Protein AF-A0A3D1G5C1-F1 (afdb_monomer)

Secondary structure (DSSP, 8-state):
-EEEEEE-SS-EEEEEE--TTIIIIIHHHHHHHHHHTTS-TTTT---

Radius of gyration: 15.21 Å; Cα contacts (8 Å, |Δi|>4): 46; chains: 1; bounding box: 28×18×40 Å

pLDDT: mean 89.17, std 10.11, range [63.25, 97.88]

Foldseek 3Di:
DDWDWDDDPPDIDIDDDDDCPCCVPDVVVQLVVCVVVVHDSCVPHDD

Solvent-accessible surface area (backbone atoms only — not comparable to full-atom values): 2984 Å² total; per-residue (Å²): 126,50,77,49,80,49,73,61,100,88,49,77,49,80,46,77,53,72,55,60,67,44,68,63,42,57,46,45,54,48,30,53,48,24,51,77,70,74,45,62,51,61,68,95,55,79,137

Structure (mmCIF, N/CA/C/O backbone):
data_AF-A0A3D1G5C1-F1
#
_entry.id   AF-A0A3D1G5C1-F1
#
loop_
_atom_site.group_PDB
_atom_site.id
_atom_site.type_symbol
_atom_site.label_atom_id
_atom_site.label_alt_id
_atom_site.label_comp_id
_atom_site.label_asym_id
_atom_site.label_entity_id
_atom_site.label_seq_id
_atom_site.pdbx_PDB_ins_code
_atom_site.Cartn_x
_atom_site.Cartn_y
_atom_site.Cartn_z
_atom_site.occupancy
_atom_site.B_iso_or_equiv
_atom_site.auth_seq_id
_atom_site.auth_comp_id
_atom_site.auth_asym_id
_atom_site.auth_atom_id
_atom_site.pdbx_PDB_model_num
ATOM 1 N N . LEU A 1 1 ? 3.941 6.945 -2.336 1.00 81.00 1 LEU A N 1
ATOM 2 C CA . LEU A 1 1 ? 4.182 5.755 -3.182 1.00 81.00 1 LEU A CA 1
ATOM 3 C C . LEU A 1 1 ? 4.786 6.268 -4.467 1.00 81.00 1 LEU A C 1
ATOM 5 O O . LEU A 1 1 ? 4.115 7.039 -5.140 1.00 81.00 1 LEU A O 1
ATOM 9 N N . ASP A 1 2 ? 6.010 5.856 -4.779 1.00 89.56 2 ASP A N 1
ATOM 10 C CA . ASP A 1 2 ? 6.662 6.273 -6.020 1.00 89.56 2 ASP A CA 1
A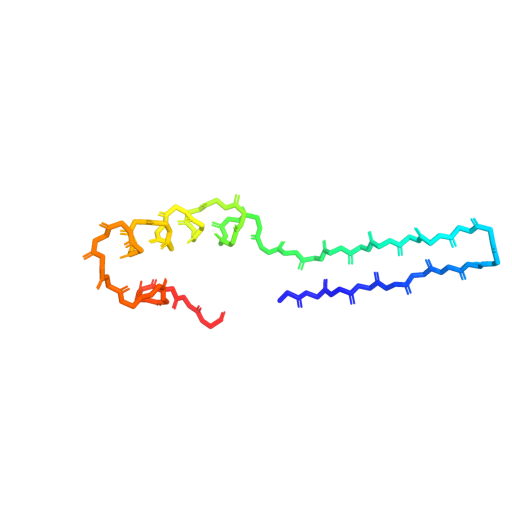TOM 11 C C . ASP A 1 2 ? 6.721 5.075 -6.963 1.00 89.56 2 ASP A C 1
ATOM 13 O O . ASP A 1 2 ? 7.250 4.022 -6.595 1.00 89.56 2 ASP A O 1
ATOM 17 N N . ILE A 1 3 ? 6.144 5.224 -8.155 1.00 93.62 3 ILE A N 1
ATOM 18 C CA . ILE A 1 3 ? 6.155 4.202 -9.204 1.00 93.62 3 ILE A CA 1
ATOM 19 C C . ILE A 1 3 ? 7.023 4.710 -10.348 1.00 93.62 3 ILE A C 1
ATOM 21 O O . ILE A 1 3 ? 6.824 5.817 -10.845 1.00 93.62 3 ILE A O 1
ATOM 25 N N . HIS A 1 4 ? 7.965 3.878 -10.777 1.00 96.00 4 HIS A N 1
ATOM 26 C CA . HIS A 1 4 ? 8.834 4.144 -11.911 1.00 96.00 4 HIS A CA 1
ATOM 27 C C . HIS A 1 4 ? 8.673 3.044 -12.958 1.00 96.00 4 HIS A C 1
ATOM 29 O O . HIS A 1 4 ? 8.614 1.859 -12.623 1.00 96.00 4 HIS A O 1
ATOM 35 N N . LEU A 1 5 ? 8.614 3.455 -14.223 1.00 95.50 5 LEU A N 1
ATOM 36 C CA . LEU A 1 5 ? 8.447 2.574 -15.374 1.00 95.50 5 LEU A CA 1
ATOM 37 C C . LEU A 1 5 ? 9.656 2.724 -16.294 1.00 95.50 5 LEU A C 1
ATOM 39 O O . LEU A 1 5 ? 10.035 3.843 -16.640 1.00 95.50 5 LEU A O 1
ATOM 43 N N . PHE A 1 6 ? 10.239 1.599 -16.690 1.00 96.38 6 PHE A N 1
ATOM 44 C CA . PHE A 1 6 ? 11.330 1.531 -17.658 1.00 96.38 6 PHE A CA 1
ATOM 45 C C . PHE A 1 6 ? 11.012 0.409 -18.637 1.00 96.38 6 PHE A C 1
ATOM 47 O O . PHE A 1 6 ? 10.611 -0.662 -18.200 1.00 96.38 6 PHE A O 1
ATOM 54 N N . GLY A 1 7 ? 11.189 0.613 -19.938 1.00 96.12 7 GLY A N 1
ATOM 55 C CA . GLY A 1 7 ? 10.855 -0.430 -20.903 1.00 96.12 7 GLY A CA 1
ATOM 56 C C . GLY A 1 7 ? 11.399 -0.179 -22.298 1.00 96.12 7 GLY A C 1
A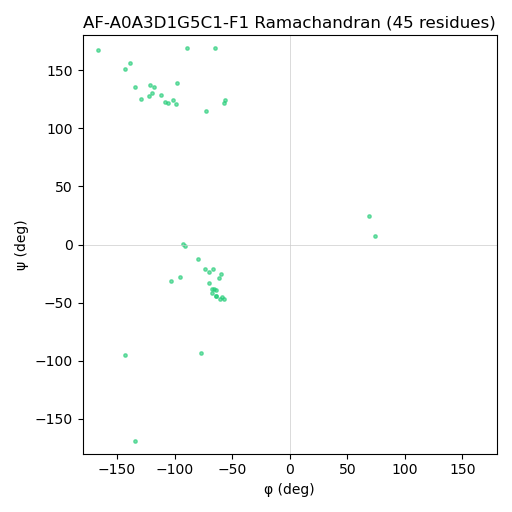TOM 57 O O . GLY A 1 7 ? 11.866 0.918 -22.612 1.00 96.12 7 GLY A O 1
ATOM 58 N N . ASN A 1 8 ? 11.329 -1.230 -23.105 1.00 96.00 8 ASN A N 1
ATOM 59 C CA . ASN A 1 8 ? 11.609 -1.250 -24.536 1.00 96.00 8 ASN A CA 1
ATOM 60 C C . ASN A 1 8 ? 10.490 -2.034 -25.255 1.00 96.00 8 ASN A C 1
ATOM 62 O O . ASN A 1 8 ? 9.453 -2.313 -24.654 1.00 96.00 8 ASN A O 1
ATOM 66 N N . ASP A 1 9 ? 10.681 -2.355 -26.534 1.00 96.44 9 ASP A N 1
ATOM 67 C CA . ASP A 1 9 ? 9.652 -3.014 -27.352 1.00 96.44 9 ASP A CA 1
ATOM 68 C C . ASP A 1 9 ? 9.328 -4.453 -26.901 1.00 96.44 9 ASP A C 1
ATOM 70 O O . ASP A 1 9 ? 8.238 -4.949 -27.185 1.00 96.44 9 ASP A O 1
ATOM 74 N N . ASP A 1 10 ? 10.236 -5.102 -26.168 1.00 97.00 10 ASP A N 1
ATOM 75 C CA . ASP A 1 10 ? 10.116 -6.502 -25.754 1.00 97.00 10 ASP A CA 1
ATOM 76 C C . ASP A 1 10 ? 9.702 -6.652 -24.279 1.00 97.00 10 ASP A C 1
ATOM 78 O O . ASP A 1 10 ? 9.019 -7.610 -23.911 1.00 97.00 10 ASP A O 1
ATOM 82 N N . GLU A 1 11 ? 10.106 -5.711 -23.416 1.00 95.75 11 GLU A N 1
ATOM 83 C CA . GLU A 1 11 ? 9.978 -5.842 -21.964 1.00 95.75 11 GLU A CA 1
ATOM 84 C C . GLU A 1 11 ? 9.625 -4.530 -21.255 1.00 95.75 11 GLU A C 1
ATOM 86 O O . GLU A 1 11 ? 10.030 -3.432 -21.646 1.00 95.75 11 GLU A O 1
ATOM 91 N N . MET A 1 12 ? 8.937 -4.665 -20.117 1.00 97.00 12 MET A N 1
ATOM 92 C CA . MET A 1 12 ? 8.624 -3.562 -19.213 1.00 97.00 12 MET A CA 1
ATOM 93 C C . MET A 1 12 ? 9.017 -3.916 -17.776 1.00 97.00 12 MET A C 1
ATOM 95 O O . MET A 1 12 ? 8.547 -4.901 -17.206 1.00 97.00 12 MET A O 1
ATOM 99 N N . LEU A 1 13 ? 9.832 -3.063 -17.165 1.00 96.00 13 LEU A N 1
ATOM 100 C CA . LEU A 1 13 ? 10.189 -3.087 -15.755 1.00 96.00 13 LEU A CA 1
ATOM 101 C C . LEU A 1 13 ? 9.335 -2.078 -14.981 1.00 96.00 13 LEU A C 1
ATOM 103 O O . LEU A 1 13 ? 9.397 -0.867 -15.207 1.00 96.00 13 LEU A O 1
ATOM 107 N N . VAL A 1 14 ? 8.589 -2.590 -14.004 1.00 96.69 14 VAL A N 1
ATOM 108 C CA . VAL A 1 14 ? 7.823 -1.787 -13.046 1.00 96.69 14 VAL A CA 1
ATOM 109 C C . VAL A 1 14 ? 8.532 -1.820 -11.698 1.00 96.69 14 VAL A C 1
ATOM 111 O O . VAL A 1 14 ? 8.730 -2.889 -11.124 1.00 96.69 14 VAL A O 1
ATOM 114 N N . MET A 1 15 ? 8.896 -0.651 -11.172 1.00 95.50 15 MET A N 1
ATOM 115 C CA . MET A 1 15 ? 9.484 -0.509 -9.840 1.00 95.50 15 MET A CA 1
ATOM 116 C C . MET A 1 15 ? 8.593 0.342 -8.942 1.00 95.50 15 MET A C 1
ATOM 118 O O . MET A 1 15 ? 8.133 1.409 -9.344 1.00 95.50 15 MET A O 1
ATOM 122 N N . ALA A 1 16 ? 8.393 -0.108 -7.704 1.00 91.75 16 ALA A N 1
ATOM 123 C CA . ALA A 1 16 ? 7.660 0.625 -6.679 1.00 91.75 16 ALA A CA 1
ATOM 124 C C . ALA A 1 16 ? 8.549 0.850 -5.451 1.00 91.75 16 ALA A C 1
ATOM 126 O O . ALA A 1 16 ? 9.105 -0.099 -4.896 1.00 91.75 16 ALA A O 1
ATOM 127 N N . ARG A 1 17 ? 8.655 2.105 -5.004 1.00 89.44 17 ARG A N 1
ATOM 128 C CA . ARG A 1 17 ? 9.294 2.471 -3.736 1.00 89.44 17 ARG A CA 1
ATOM 129 C C . ARG A 1 17 ? 8.224 2.742 -2.683 1.00 89.44 17 ARG A C 1
ATOM 131 O O . ARG A 1 17 ? 7.352 3.596 -2.873 1.00 89.44 17 ARG A O 1
ATOM 138 N N . LEU A 1 18 ? 8.320 2.036 -1.559 1.00 86.31 18 LEU A N 1
ATOM 139 C CA . LEU A 1 18 ? 7.449 2.219 -0.401 1.00 86.31 18 LEU A CA 1
ATOM 140 C C . LEU A 1 18 ? 8.230 2.158 0.918 1.00 86.31 18 LEU A C 1
ATOM 142 O O . LEU A 1 18 ? 9.296 1.549 0.988 1.00 86.31 18 LEU A O 1
ATOM 146 N N . ASP A 1 19 ? 7.664 2.773 1.957 1.00 82.00 19 ASP A N 1
ATOM 147 C CA . ASP A 1 19 ? 8.095 2.590 3.343 1.00 82.00 19 ASP A CA 1
ATOM 148 C C . ASP A 1 19 ? 7.659 1.195 3.820 1.00 82.00 19 ASP A C 1
ATOM 150 O O . ASP A 1 19 ? 6.462 0.887 3.900 1.00 82.00 19 ASP A O 1
ATOM 154 N N . ASN A 1 20 ? 8.640 0.342 4.112 1.00 73.44 20 ASN A N 1
ATOM 155 C CA . ASN A 1 20 ? 8.424 -1.043 4.510 1.00 73.44 20 ASN A CA 1
ATOM 156 C C . ASN A 1 20 ? 7.886 -1.191 5.942 1.00 73.44 20 ASN A C 1
ATOM 158 O O . ASN A 1 20 ? 7.301 -2.225 6.249 1.00 73.44 20 ASN A O 1
ATOM 162 N N . LEU A 1 21 ? 8.056 -0.188 6.806 1.00 65.00 21 LEU A N 1
ATOM 163 C CA . LEU A 1 21 ? 7.522 -0.193 8.170 1.00 65.00 21 LEU A CA 1
ATOM 164 C C . LEU A 1 21 ? 6.169 0.524 8.262 1.00 65.00 21 LEU A C 1
ATOM 166 O O . LEU A 1 21 ? 5.349 0.144 9.093 1.00 65.00 21 LEU A O 1
ATOM 170 N N . GLY A 1 22 ? 5.907 1.491 7.381 1.00 69.69 22 GLY A N 1
ATOM 171 C CA . GLY A 1 22 ? 4.603 2.129 7.202 1.00 69.69 22 GLY A CA 1
ATOM 172 C C . GLY A 1 22 ? 3.628 1.249 6.413 1.00 69.69 22 GLY A C 1
ATOM 173 O O . GLY A 1 22 ? 2.940 0.397 6.970 1.00 69.69 22 GLY A O 1
ATOM 174 N N . LYS A 1 23 ? 3.555 1.433 5.088 1.00 67.12 23 LYS A N 1
ATOM 175 C CA . LYS A 1 23 ? 2.633 0.679 4.212 1.00 67.12 23 LYS A CA 1
ATOM 176 C C . LYS A 1 23 ? 3.010 -0.800 4.055 1.00 67.12 23 LYS A C 1
ATOM 178 O O . LYS A 1 23 ? 2.128 -1.598 3.762 1.00 67.12 23 LYS A O 1
ATOM 183 N N . GLY A 1 24 ? 4.278 -1.170 4.253 1.00 64.25 24 GLY A N 1
ATOM 184 C CA . GLY A 1 24 ? 4.740 -2.560 4.139 1.00 64.25 24 GLY A CA 1
ATOM 185 C C . GLY A 1 24 ? 4.452 -3.454 5.353 1.00 64.25 24 GLY A C 1
ATOM 186 O O . GLY A 1 24 ? 4.587 -4.670 5.237 1.00 64.25 24 GLY A O 1
ATOM 187 N N . ALA A 1 25 ? 4.049 -2.883 6.495 1.00 74.31 25 ALA A N 1
ATOM 188 C CA . ALA A 1 25 ? 3.800 -3.639 7.722 1.00 74.31 25 ALA A CA 1
ATOM 189 C C . ALA A 1 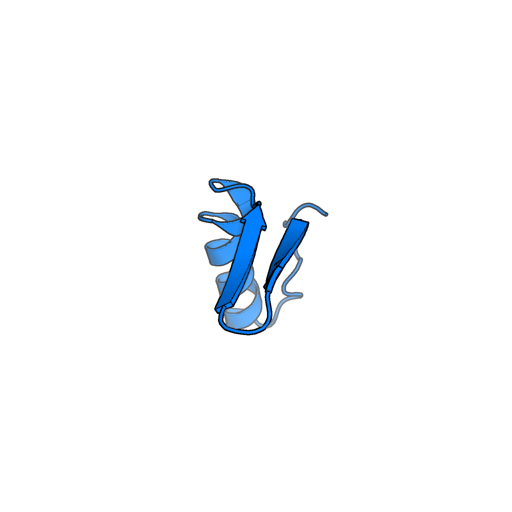25 ? 2.606 -3.094 8.528 1.00 74.31 25 ALA A C 1
ATOM 191 O O . ALA A 1 25 ? 1.458 -3.464 8.273 1.00 74.31 25 ALA A O 1
ATOM 192 N N . SER A 1 26 ? 2.849 -2.231 9.517 1.00 80.62 26 SER A N 1
ATOM 193 C CA . SER A 1 26 ? 1.836 -1.842 10.509 1.00 80.62 26 SER A CA 1
ATOM 194 C C . SER A 1 26 ? 0.722 -0.972 9.922 1.00 80.62 26 SER A C 1
ATOM 196 O O . SER A 1 26 ? -0.432 -1.117 10.316 1.00 80.62 26 SER A O 1
ATOM 198 N N . GLY A 1 27 ? 1.025 -0.132 8.933 1.00 86.81 27 GLY A N 1
ATOM 199 C CA . GLY A 1 27 ? 0.039 0.708 8.257 1.00 86.81 27 GLY A CA 1
ATOM 200 C C . GLY A 1 27 ? -0.989 -0.098 7.465 1.00 86.81 27 GLY A C 1
ATOM 201 O O . GLY A 1 27 ? -2.172 0.224 7.509 1.00 86.81 27 GLY A O 1
ATOM 202 N N . ALA A 1 28 ? -0.579 -1.188 6.807 1.00 87.19 28 ALA A N 1
ATOM 203 C CA . ALA A 1 28 ? -1.518 -2.096 6.142 1.00 87.19 28 ALA A CA 1
ATOM 204 C C . ALA A 1 28 ? -2.403 -2.845 7.155 1.00 87.19 28 ALA A C 1
ATOM 206 O O . ALA A 1 28 ? -3.599 -3.016 6.927 1.00 87.19 28 ALA A O 1
ATOM 207 N N . ALA A 1 29 ? -1.838 -3.249 8.299 1.00 91.00 29 ALA A N 1
ATOM 208 C CA . ALA A 1 29 ? -2.598 -3.902 9.364 1.00 91.00 29 ALA A CA 1
ATOM 209 C C . ALA A 1 29 ? -3.660 -2.969 9.975 1.00 91.00 29 ALA A C 1
ATOM 211 O O . ALA A 1 29 ? -4.805 -3.382 10.153 1.00 91.00 29 ALA A O 1
ATOM 212 N N . VAL A 1 30 ? -3.306 -1.708 10.243 1.00 92.38 30 VAL A N 1
ATOM 213 C CA . VAL A 1 30 ? -4.238 -0.695 10.764 1.00 92.38 30 VAL A CA 1
ATOM 214 C C . VAL A 1 30 ? -5.299 -0.325 9.723 1.00 92.38 30 VAL A C 1
ATOM 216 O O . VAL A 1 30 ? -6.473 -0.265 10.073 1.00 92.38 30 VAL A O 1
ATOM 219 N N . GLN A 1 31 ? -4.934 -0.174 8.444 1.00 94.00 31 GLN A N 1
ATOM 220 C CA . GLN A 1 31 ? -5.904 0.091 7.370 1.00 94.00 31 GLN A CA 1
ATOM 221 C C . GLN A 1 31 ? -6.955 -1.028 7.274 1.00 94.00 31 GLN A C 1
ATOM 223 O O . GLN A 1 31 ? -8.154 -0.758 7.230 1.00 94.00 31 GLN A O 1
ATOM 228 N N . ASN A 1 32 ? -6.518 -2.291 7.320 1.00 94.62 32 ASN A N 1
ATOM 229 C CA . ASN A 1 32 ? -7.423 -3.443 7.311 1.00 94.62 32 ASN A CA 1
ATOM 230 C C . ASN A 1 32 ? -8.316 -3.489 8.557 1.00 94.62 32 ASN A C 1
ATOM 232 O O . ASN A 1 32 ? -9.495 -3.826 8.456 1.00 94.62 32 ASN A O 1
ATOM 236 N N . LEU A 1 33 ? -7.773 -3.142 9.727 1.00 96.25 33 LEU A N 1
ATOM 237 C CA . LEU A 1 33 ? -8.545 -3.068 10.965 1.00 96.25 33 LEU A CA 1
ATOM 238 C C . LEU A 1 33 ? -9.623 -1.979 10.891 1.00 96.25 33 LEU A C 1
ATOM 240 O O . LEU A 1 33 ? -10.763 -2.238 11.265 1.00 96.25 33 LEU A O 1
ATOM 244 N N . ASN A 1 34 ? -9.290 -0.796 10.370 1.00 97.31 34 ASN A N 1
ATOM 245 C CA . ASN A 1 34 ? -10.249 0.290 10.180 1.00 97.31 34 ASN A CA 1
ATOM 246 C C . ASN A 1 34 ? -11.423 -0.158 9.302 1.00 97.31 34 ASN A C 1
ATOM 248 O O . ASN A 1 34 ? -12.577 0.008 9.694 1.00 97.31 34 ASN A O 1
ATOM 252 N N . ILE A 1 35 ? -11.132 -0.815 8.173 1.00 97.19 35 ILE A N 1
ATOM 253 C CA . ILE A 1 35 ? -12.153 -1.368 7.272 1.00 97.19 35 ILE A CA 1
ATOM 254 C C . ILE A 1 35 ? -13.017 -2.408 7.998 1.00 97.19 35 ILE A C 1
ATOM 256 O O . ILE A 1 35 ? -14.244 -2.342 7.932 1.00 97.19 35 ILE A O 1
ATOM 260 N N . ALA A 1 36 ? -12.401 -3.345 8.726 1.00 97.75 36 ALA A N 1
ATOM 261 C CA . ALA A 1 36 ? -13.122 -4.383 9.465 1.00 97.75 36 ALA A CA 1
ATOM 262 C C . ALA A 1 36 ? -14.055 -3.812 10.550 1.00 97.75 36 ALA A C 1
ATOM 264 O O . ALA A 1 36 ? -15.080 -4.415 10.865 1.00 97.75 36 ALA A O 1
ATOM 265 N N . LEU A 1 37 ? -13.711 -2.649 11.106 1.00 97.75 37 LEU A N 1
ATOM 266 C CA . LEU A 1 37 ? -14.500 -1.936 12.110 1.00 97.75 37 LEU A CA 1
ATOM 267 C C . LEU A 1 37 ? -15.494 -0.924 11.509 1.00 97.75 37 LEU A C 1
ATOM 269 O O . LEU A 1 37 ? -16.228 -0.288 12.263 1.00 97.75 37 LEU A O 1
ATOM 273 N N . GLY A 1 38 ? -15.539 -0.764 10.181 1.00 97.62 38 GLY A N 1
ATOM 274 C CA . GLY A 1 38 ? -16.399 0.217 9.507 1.00 97.62 38 GLY A CA 1
ATOM 275 C C . GLY A 1 38 ? -15.985 1.674 9.744 1.00 97.62 38 GLY A C 1
ATOM 276 O O . GLY A 1 38 ? -16.824 2.572 9.679 1.00 97.62 38 GLY A O 1
ATOM 277 N N . LEU A 1 39 ? -14.711 1.904 10.062 1.00 97.88 39 LEU A N 1
ATOM 278 C CA . LEU A 1 39 ? -14.121 3.227 10.244 1.00 97.88 39 LEU A CA 1
AT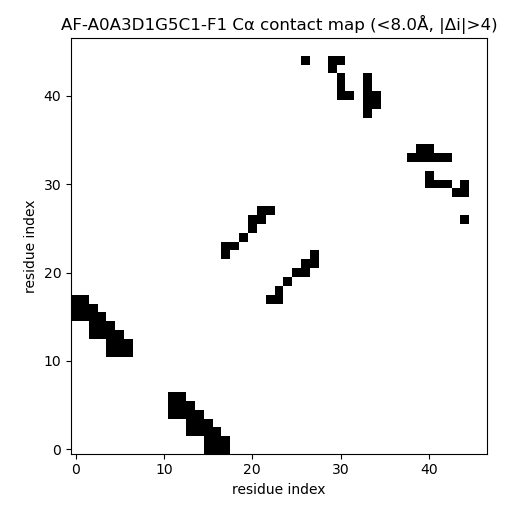OM 279 C C . LEU A 1 39 ? -13.584 3.768 8.912 1.00 97.88 39 LEU A C 1
ATOM 281 O O . LEU A 1 39 ? -13.457 3.034 7.932 1.00 97.88 39 LEU A O 1
ATOM 285 N N . ASP A 1 40 ? -13.226 5.054 8.894 1.00 96.56 40 ASP A N 1
ATOM 286 C CA . ASP A 1 40 ? -12.426 5.627 7.807 1.00 96.56 40 ASP A CA 1
ATOM 287 C C . ASP A 1 40 ? -11.113 4.836 7.676 1.00 96.56 40 ASP A C 1
ATOM 289 O O . ASP A 1 40 ? -10.370 4.690 8.651 1.00 96.56 40 ASP A O 1
ATOM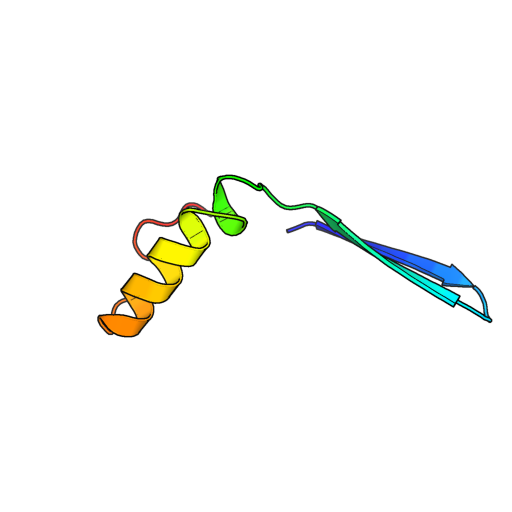 293 N N . GLU A 1 41 ? -10.824 4.309 6.484 1.00 95.19 41 GLU A N 1
ATOM 294 C CA . GLU A 1 41 ? -9.646 3.471 6.251 1.00 95.19 41 GLU A CA 1
ATOM 295 C C . GLU A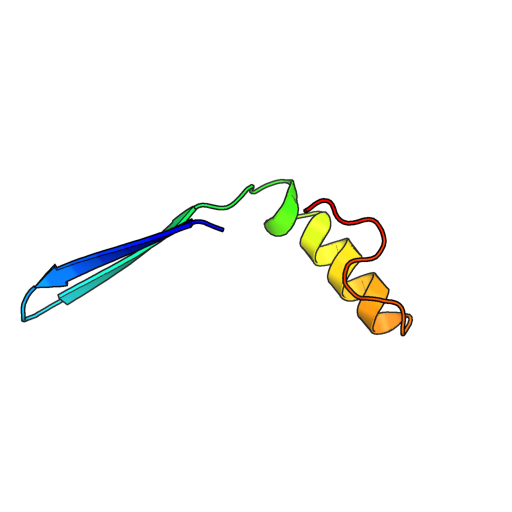 1 41 ? -8.322 4.193 6.559 1.00 95.19 41 GLU A C 1
ATOM 297 O O . GLU A 1 41 ? -7.341 3.543 6.927 1.00 95.19 41 GLU A O 1
ATOM 302 N N . HIS A 1 42 ? -8.298 5.526 6.491 1.00 93.19 42 HIS A N 1
ATOM 303 C CA . HIS A 1 42 ? -7.133 6.362 6.771 1.00 93.19 42 HIS A CA 1
ATOM 304 C C . HIS A 1 42 ? -7.056 6.843 8.226 1.00 93.19 42 HIS A C 1
ATOM 306 O O . HIS A 1 42 ? -6.103 7.535 8.592 1.00 93.19 42 HIS A O 1
ATOM 312 N N . ALA A 1 43 ? -8.007 6.465 9.085 1.00 94.56 43 ALA A N 1
ATOM 313 C CA . ALA A 1 43 ? -7.979 6.837 10.494 1.00 94.56 43 ALA A CA 1
ATOM 314 C C . ALA A 1 43 ? -6.676 6.367 11.171 1.00 94.56 43 ALA A C 1
ATOM 316 O O . ALA A 1 43 ? -6.354 5.179 11.196 1.00 94.56 43 ALA A O 1
ATOM 317 N N . GLY A 1 44 ? -5.915 7.312 11.731 1.00 89.31 44 GLY A N 1
ATOM 318 C CA . GLY A 1 44 ? -4.654 7.023 12.424 1.00 89.31 44 GLY A CA 1
ATOM 319 C C . GLY A 1 44 ? -3.473 6.669 11.512 1.00 89.31 44 GLY A C 1
ATOM 320 O O . GLY A 1 44 ? -2.413 6.310 12.025 1.00 89.31 44 G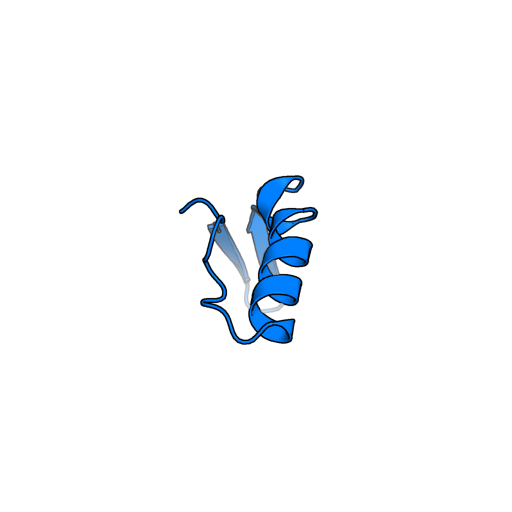LY A O 1
ATOM 321 N N . LEU A 1 45 ? -3.620 6.786 10.188 1.00 88.38 45 LEU A N 1
ATOM 322 C CA . LEU A 1 45 ? -2.524 6.654 9.229 1.00 88.38 45 LEU A CA 1
ATOM 323 C C . LEU A 1 45 ? -2.011 8.043 8.833 1.00 88.38 45 LEU A C 1
ATOM 325 O O . LEU A 1 45 ? -2.788 8.981 8.663 1.00 88.38 45 LEU A O 1
ATOM 329 N N . GLY A 1 46 ? -0.687 8.182 8.729 1.00 80.19 46 GLY A N 1
ATOM 330 C CA . GLY A 1 46 ? -0.065 9.396 8.196 1.00 80.19 46 GLY A CA 1
ATOM 331 C C . GLY A 1 46 ? -0.398 9.617 6.710 1.00 80.19 46 GLY A C 1
ATOM 332 O O . GLY A 1 46 ? -0.953 8.711 6.080 1.00 80.19 46 GLY A O 1
ATOM 333 N N . PRO A 1 47 ? -0.070 10.803 6.162 1.00 63.25 47 PRO A N 1
ATOM 334 C CA . PRO A 1 47 ? -0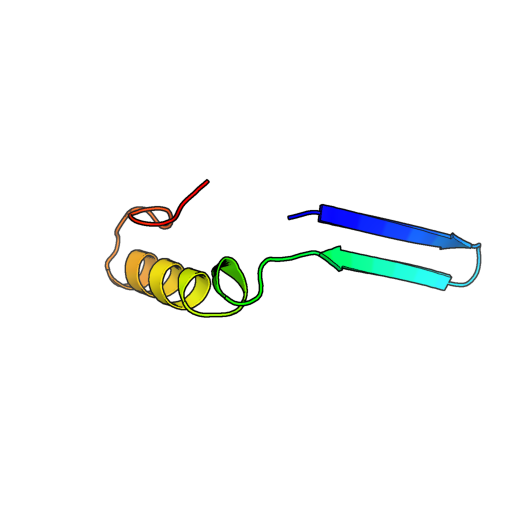.274 11.116 4.746 1.00 63.25 47 PRO A CA 1
ATOM 335 C C . PRO A 1 47 ? 0.490 10.177 3.800 1.00 63.25 47 PRO A C 1
ATOM 337 O O . PRO A 1 47 ? 1.560 9.653 4.194 1.00 63.25 47 PRO A O 1
#

Sequence (47 aa):
LDIHLFGNDDEMLVMARLDNLGKGASGAAVQNLNIALGLDEHAGLGP

Mean predicted aligned error: 5.61 Å

Nearest PDB structures (foldseek):
  2f1r-assembly1_A  TM=4.561E-01  e=4.134E+00  Archaeoglobus fulgidus
  4dkx-assembly1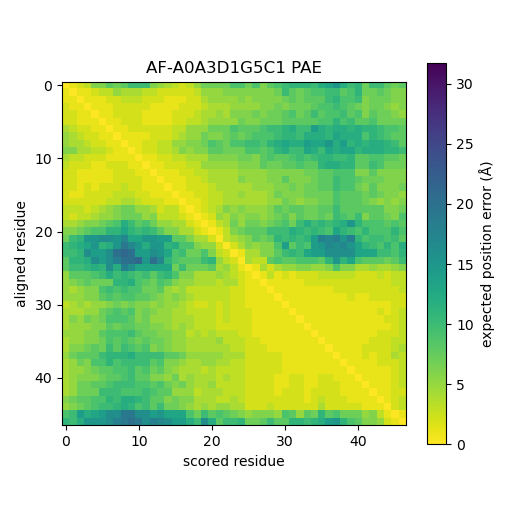_A  TM=3.886E-01  e=4.770E+00  Homo sapiens